Protein AF-A0A950X7N9-F1 (afdb_monomer)

Solvent-accessible surface area (backbone atoms only — not comparable to full-atom values): 6384 Å² total; per-residue (Å²): 107,73,67,61,52,52,51,51,50,48,65,65,46,50,72,73,60,56,83,73,89,76,85,55,73,65,55,55,53,48,51,50,45,46,49,49,62,58,49,42,48,49,48,55,51,50,67,58,46,63,77,77,44,59,71,68,60,52,52,53,54,61,57,45,51,71,58,45,51,63,52,49,47,41,70,72,69,63,53,77,70,49,71,69,55,50,53,52,50,50,50,50,52,52,52,51,50,52,53,53,55,58,69,65,59,76,90,122

Foldseek 3Di:
DVVVVVVVVCVVCVVVCPPDPDDDPVNVVVVCCCVCPVVVVVCVCLVVVVVPDDPVVSVLVVLVVQLVVLVCCCVPVVPPQPPVSVVSNVVSVVVNVVVVVVVPPDPD

Structure (mmCIF, N/CA/C/O backbone):
data_AF-A0A950X7N9-F1
#
_entry.id   AF-A0A950X7N9-F1
#
loop_
_atom_site.group_PDB
_atom_site.id
_atom_site.type_symbol
_atom_site.label_atom_id
_atom_site.label_alt_id
_atom_site.label_comp_id
_atom_site.label_asym_id
_atom_site.label_entity_id
_atom_site.label_seq_id
_atom_site.pdbx_PDB_ins_code
_atom_site.Cartn_x
_atom_site.Cartn_y
_atom_site.Cartn_z
_atom_site.occupancy
_atom_site.B_iso_or_equiv
_atom_site.auth_seq_id
_atom_site.auth_comp_id
_atom_site.auth_asym_id
_atom_site.auth_atom_id
_atom_site.pdbx_PDB_model_num
ATOM 1 N N . ILE A 1 1 ? -12.508 -12.695 -1.201 1.00 75.50 1 ILE A N 1
ATOM 2 C CA . ILE A 1 1 ? -12.333 -11.223 -1.296 1.00 75.50 1 ILE A CA 1
ATOM 3 C C . ILE A 1 1 ? -10.952 -10.871 -1.849 1.00 75.50 1 ILE A C 1
ATOM 5 O O . ILE A 1 1 ? -10.908 -10.289 -2.919 1.00 75.50 1 ILE A O 1
ATOM 9 N N . VAL A 1 2 ? -9.847 -11.297 -1.219 1.00 81.75 2 VAL A N 1
ATOM 10 C CA . VAL A 1 2 ? -8.471 -10.963 -1.666 1.00 81.75 2 VAL A CA 1
ATOM 11 C C . VAL A 1 2 ? -8.177 -11.368 -3.121 1.00 81.75 2 VAL A C 1
ATOM 13 O O . VAL A 1 2 ? -7.692 -10.547 -3.892 1.00 81.75 2 VAL A O 1
ATOM 16 N N . ILE A 1 3 ? -8.524 -12.600 -3.521 1.00 85.88 3 ILE A N 1
ATOM 17 C CA . ILE A 1 3 ? -8.318 -13.086 -4.900 1.00 85.88 3 ILE A CA 1
ATOM 18 C C . ILE A 1 3 ? -9.137 -12.255 -5.896 1.00 85.88 3 ILE A C 1
ATOM 20 O O . ILE A 1 3 ? -8.591 -11.734 -6.858 1.00 85.88 3 ILE A O 1
ATOM 24 N N . ALA A 1 4 ? -10.435 -12.077 -5.630 1.00 88.50 4 ALA A N 1
ATOM 25 C CA . ALA A 1 4 ? -11.324 -11.297 -6.489 1.00 88.50 4 ALA A CA 1
ATOM 26 C C . ALA A 1 4 ? -10.850 -9.840 -6.643 1.00 88.50 4 ALA A C 1
ATOM 28 O O . ALA A 1 4 ? -10.828 -9.328 -7.756 1.00 88.50 4 ALA A O 1
ATOM 29 N N . GLY A 1 5 ? -10.403 -9.201 -5.556 1.00 87.12 5 GLY A N 1
ATOM 30 C CA . GLY A 1 5 ? -9.861 -7.841 -5.595 1.00 87.12 5 GLY A CA 1
ATOM 31 C C . GLY A 1 5 ? -8.615 -7.723 -6.475 1.00 87.12 5 GLY A C 1
ATOM 32 O O . GLY A 1 5 ? -8.537 -6.814 -7.295 1.00 87.12 5 GLY A O 1
ATOM 33 N N . ASN A 1 6 ? -7.679 -8.673 -6.373 1.00 89.19 6 ASN A N 1
ATOM 34 C CA . ASN A 1 6 ? -6.473 -8.675 -7.208 1.00 89.19 6 ASN A CA 1
ATOM 35 C C . ASN A 1 6 ? -6.768 -8.994 -8.681 1.0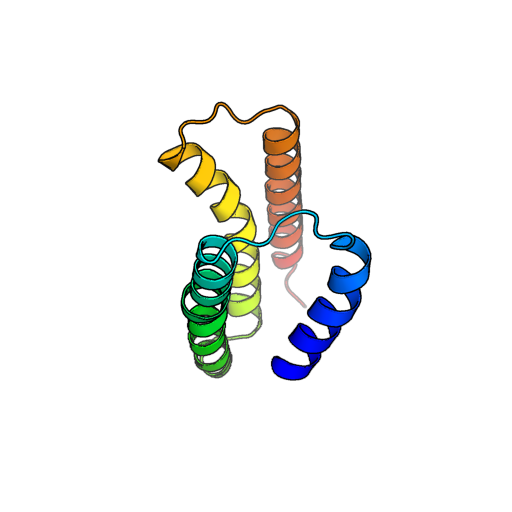0 89.19 6 ASN A C 1
ATOM 37 O O . ASN A 1 6 ? -6.135 -8.422 -9.563 1.00 89.19 6 ASN A O 1
ATOM 41 N N . VAL A 1 7 ? -7.756 -9.849 -8.967 1.00 91.81 7 VAL A N 1
ATOM 42 C CA . VAL A 1 7 ? -8.212 -10.095 -10.346 1.00 91.81 7 VAL A CA 1
ATOM 43 C C . VAL A 1 7 ? -8.797 -8.821 -10.952 1.00 91.81 7 VAL A C 1
ATOM 45 O O . VAL A 1 7 ? -8.434 -8.463 -12.068 1.00 91.81 7 VAL A O 1
ATOM 48 N N . ILE A 1 8 ? -9.645 -8.102 -10.211 1.00 92.00 8 ILE A N 1
ATOM 49 C CA . ILE A 1 8 ? -10.209 -6.824 -10.667 1.00 9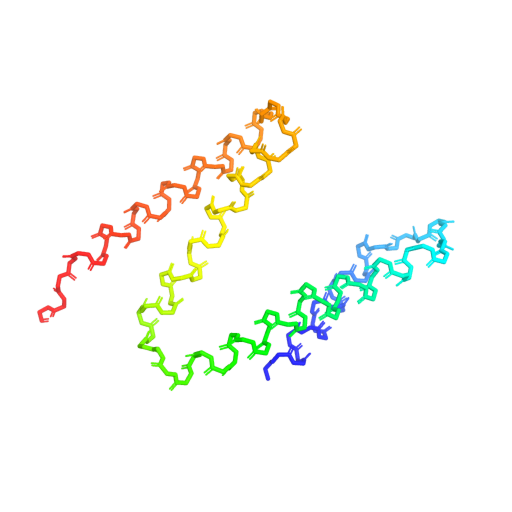2.00 8 ILE A CA 1
ATOM 50 C C . ILE A 1 8 ? -9.091 -5.803 -10.903 1.00 92.00 8 ILE A C 1
ATOM 52 O O . ILE A 1 8 ? -9.055 -5.183 -11.962 1.00 92.00 8 ILE A O 1
ATOM 56 N N . ALA A 1 9 ? -8.152 -5.667 -9.963 1.00 88.75 9 ALA A N 1
ATOM 57 C CA . ALA A 1 9 ? -7.011 -4.766 -10.111 1.00 88.75 9 ALA A CA 1
ATOM 58 C C . ALA A 1 9 ? -6.173 -5.101 -11.356 1.00 88.75 9 ALA A C 1
ATOM 60 O O . ALA A 1 9 ? -5.820 -4.202 -12.114 1.00 88.75 9 ALA A O 1
ATOM 61 N N . CYS A 1 10 ? -5.919 -6.388 -11.615 1.00 89.25 10 CYS A N 1
ATOM 62 C CA . CYS A 1 10 ? -5.223 -6.841 -12.817 1.00 89.25 10 CYS A CA 1
ATOM 63 C C . CYS A 1 10 ? -5.980 -6.432 -14.091 1.00 89.25 10 CYS A C 1
ATOM 65 O O . CYS A 1 10 ? -5.405 -5.784 -14.961 1.00 89.25 10 CYS A O 1
ATOM 67 N N . VAL A 1 11 ? -7.282 -6.725 -14.170 1.00 92.38 11 VAL A N 1
ATOM 68 C CA . VAL A 1 11 ? -8.119 -6.385 -15.336 1.00 92.38 11 VAL A CA 1
ATOM 69 C C . VAL A 1 11 ? -8.160 -4.876 -15.592 1.00 92.38 11 VAL A C 1
ATOM 71 O O . VAL A 1 11 ? -8.123 -4.459 -16.745 1.00 92.38 11 VAL A O 1
ATOM 74 N N . VAL A 1 12 ? -8.204 -4.057 -14.539 1.00 91.69 12 VAL A N 1
ATOM 75 C CA . VAL A 1 12 ? -8.229 -2.590 -14.655 1.00 91.69 12 VAL A CA 1
ATOM 76 C C . VAL A 1 12 ? -6.863 -2.022 -15.054 1.00 91.69 12 VAL A C 1
ATOM 78 O O . VAL A 1 12 ? -6.805 -1.095 -15.860 1.00 91.69 12 VAL A O 1
ATOM 81 N N . CYS A 1 13 ? -5.761 -2.567 -14.533 1.00 87.44 13 CYS A N 1
ATOM 82 C CA . CYS A 1 13 ? -4.414 -2.068 -14.827 1.00 87.44 13 CYS A CA 1
ATOM 83 C C . CYS A 1 13 ? -3.874 -2.524 -16.189 1.00 87.44 13 CYS A C 1
ATOM 85 O O . CYS A 1 13 ? -3.132 -1.772 -16.819 1.00 87.44 13 CYS A O 1
ATOM 87 N N . VAL A 1 14 ? -4.243 -3.721 -16.659 1.00 88.50 14 VAL A N 1
ATOM 88 C CA . VAL A 1 14 ? -3.814 -4.271 -17.958 1.00 88.50 14 VAL A CA 1
ATOM 89 C C . VAL A 1 14 ? -3.960 -3.262 -19.108 1.00 88.50 14 VAL A C 1
ATOM 91 O O . VAL A 1 14 ? -2.945 -2.972 -19.733 1.00 88.50 14 VAL A O 1
ATOM 94 N N . PRO A 1 15 ? -5.131 -2.657 -19.386 1.00 87.00 15 PRO A N 1
ATOM 95 C CA . PRO A 1 15 ? -5.284 -1.740 -20.519 1.00 87.00 15 PRO A CA 1
ATOM 96 C C . PRO A 1 15 ? -4.444 -0.459 -20.402 1.00 87.00 15 PRO A C 1
ATOM 98 O O . PRO A 1 15 ? -4.087 0.114 -21.425 1.00 87.00 15 PRO A O 1
ATOM 101 N N . VAL A 1 16 ? -4.098 -0.025 -19.186 1.00 86.38 16 VAL A N 1
ATOM 102 C CA . VAL A 1 16 ? -3.226 1.143 -18.953 1.00 86.38 16 VAL A CA 1
ATOM 103 C C . VAL A 1 16 ? -1.750 0.794 -19.180 1.00 86.38 16 VAL A C 1
ATOM 105 O O . VAL A 1 16 ? -0.961 1.654 -19.561 1.00 86.38 16 VAL A O 1
ATOM 108 N N . GLY A 1 17 ? -1.371 -0.465 -18.955 1.00 78.94 17 GLY A N 1
ATOM 109 C CA . GLY A 1 17 ? 0.006 -0.943 -19.090 1.00 78.94 17 GLY A CA 1
ATOM 110 C C . GLY A 1 17 ? 0.446 -1.278 -20.519 1.00 78.94 17 GLY A C 1
ATOM 111 O O . GLY A 1 17 ? 1.627 -1.544 -20.727 1.00 78.94 17 GLY A O 1
ATOM 112 N N . PHE A 1 18 ? -0.462 -1.284 -21.500 1.00 80.62 18 PHE A N 1
ATOM 113 C CA . PHE A 1 18 ? -0.135 -1.570 -22.902 1.00 80.62 18 PHE A CA 1
ATOM 114 C C . PHE A 1 18 ? 0.038 -0.283 -23.734 1.00 80.62 18 PHE A C 1
ATOM 116 O O . PHE A 1 18 ? -0.707 0.675 -23.535 1.00 80.62 18 PHE A O 1
ATOM 123 N N . PRO A 1 19 ? 0.952 -0.267 -24.727 1.00 77.75 19 PRO A N 1
ATOM 124 C CA . PRO A 1 19 ? 1.804 -1.372 -25.165 1.00 77.75 19 PRO A CA 1
ATOM 125 C C . PRO A 1 19 ? 3.107 -1.479 -24.359 1.00 77.75 19 PRO A C 1
ATOM 127 O O . PRO A 1 19 ? 3.803 -0.493 -24.132 1.00 77.75 19 PRO A O 1
ATOM 130 N N . VAL A 1 20 ? 3.464 -2.704 -23.971 1.00 77.69 20 VAL A N 1
ATOM 131 C CA . VAL A 1 20 ? 4.727 -2.985 -23.279 1.00 77.69 20 VAL A CA 1
ATOM 132 C C . VAL A 1 20 ? 5.839 -3.087 -24.325 1.00 77.69 20 VAL A C 1
ATOM 134 O O . VAL A 1 20 ? 5.878 -4.038 -25.103 1.00 77.69 20 VAL A O 1
ATOM 137 N N . SER A 1 21 ? 6.718 -2.088 -24.388 1.00 76.94 21 SER A N 1
ATOM 138 C CA . SER A 1 21 ? 7.744 -1.991 -25.440 1.00 76.94 21 SER A CA 1
ATOM 139 C C . SER A 1 21 ? 8.936 -2.931 -25.225 1.00 76.94 21 SER A C 1
ATOM 141 O O . SER A 1 21 ? 9.568 -3.363 -26.187 1.00 76.94 21 SER A O 1
ATOM 143 N N . HIS A 1 22 ? 9.267 -3.240 -23.969 1.00 79.62 22 HIS A N 1
ATOM 144 C CA . HIS A 1 22 ? 10.370 -4.127 -23.613 1.00 79.62 22 HIS A CA 1
ATOM 145 C C . HIS A 1 22 ? 10.064 -4.817 -22.286 1.00 79.62 22 HIS A C 1
ATOM 147 O O . HIS A 1 22 ? 9.609 -4.163 -21.352 1.00 79.62 22 HIS A O 1
ATOM 153 N N . VAL A 1 23 ? 10.296 -6.127 -22.215 1.00 81.56 23 VAL A N 1
ATOM 154 C CA . VAL A 1 23 ? 10.120 -6.915 -20.991 1.00 81.56 23 VAL A CA 1
ATOM 155 C C . VAL A 1 23 ? 11.421 -7.659 -20.741 1.00 81.56 23 VAL A C 1
ATOM 157 O O . VAL A 1 23 ? 11.775 -8.571 -21.491 1.00 81.56 23 VAL A O 1
ATOM 160 N N . ALA A 1 24 ? 12.151 -7.250 -19.710 1.00 89.75 24 ALA A N 1
ATOM 161 C CA . ALA A 1 24 ? 13.357 -7.929 -19.268 1.00 89.75 24 ALA A CA 1
ATOM 162 C C . ALA A 1 24 ? 13.013 -9.031 -18.256 1.00 89.75 24 ALA A C 1
ATOM 164 O O . ALA A 1 24 ? 12.008 -8.977 -17.546 1.00 89.75 24 ALA A O 1
ATOM 165 N N . PHE A 1 25 ? 13.897 -10.023 -18.119 1.00 90.69 25 PHE A N 1
ATOM 166 C CA . PHE A 1 25 ? 13.769 -11.036 -17.063 1.00 90.69 25 PHE A CA 1
ATOM 167 C C . PHE A 1 25 ? 13.747 -10.405 -15.659 1.00 90.69 25 PHE A C 1
ATOM 169 O O . PHE A 1 25 ? 13.038 -10.871 -14.768 1.00 90.69 25 PHE A O 1
ATOM 176 N N . THR A 1 26 ? 14.478 -9.302 -15.482 1.00 91.44 26 THR A N 1
ATOM 177 C CA . THR A 1 26 ? 14.494 -8.516 -14.246 1.00 91.44 26 THR A CA 1
ATOM 178 C C . THR A 1 26 ? 13.110 -7.987 -13.876 1.00 91.44 26 THR A C 1
ATOM 180 O O . THR A 1 26 ? 12.767 -8.001 -12.698 1.00 91.44 26 THR A O 1
ATOM 183 N N . ASP A 1 27 ? 12.286 -7.592 -14.851 1.00 89.44 27 ASP A N 1
ATOM 184 C CA . ASP A 1 27 ? 10.937 -7.076 -14.590 1.00 89.44 27 ASP A CA 1
ATOM 185 C C . ASP A 1 27 ? 10.041 -8.176 -14.017 1.00 89.44 27 ASP A C 1
ATOM 187 O O . ASP A 1 27 ? 9.331 -7.964 -13.036 1.00 89.44 27 ASP A O 1
ATOM 191 N N . PHE A 1 28 ? 10.141 -9.392 -14.561 1.00 89.38 28 PHE A N 1
ATOM 192 C CA . PHE A 1 28 ? 9.450 -10.564 -14.019 1.00 89.38 28 PHE A CA 1
ATOM 193 C C . PHE A 1 28 ? 9.917 -10.912 -12.604 1.00 89.38 28 PHE A C 1
ATOM 195 O O . PHE A 1 28 ? 9.091 -11.203 -11.736 1.00 89.38 28 PHE A O 1
ATOM 202 N N . ALA A 1 29 ? 11.228 -10.869 -12.355 1.00 92.56 29 ALA A N 1
ATOM 203 C CA . ALA A 1 29 ? 11.784 -11.127 -11.031 1.00 92.56 29 ALA A CA 1
ATOM 204 C C . ALA A 1 29 ? 11.311 -10.083 -10.004 1.00 92.56 29 ALA A C 1
ATOM 206 O O . ALA A 1 29 ? 10.918 -10.450 -8.896 1.00 92.56 29 ALA A O 1
ATOM 207 N N . LEU A 1 30 ? 11.280 -8.801 -10.383 1.00 91.62 30 LEU A N 1
ATOM 208 C CA . LEU A 1 30 ? 10.757 -7.718 -9.550 1.00 91.62 30 LEU A CA 1
ATOM 209 C C . LEU A 1 30 ? 9.256 -7.873 -9.295 1.00 91.62 30 LEU A C 1
ATOM 211 O O . LEU A 1 30 ? 8.828 -7.761 -8.149 1.00 91.62 30 LEU A O 1
ATOM 215 N N . LEU A 1 31 ? 8.460 -8.194 -10.318 1.00 90.19 31 LEU A N 1
ATOM 216 C CA . LEU A 1 31 ? 7.022 -8.438 -10.163 1.00 90.19 31 LEU A CA 1
ATOM 217 C C . LEU A 1 31 ? 6.741 -9.589 -9.194 1.00 90.19 31 LEU A C 1
ATOM 219 O O . LEU A 1 31 ? 5.886 -9.458 -8.318 1.00 90.19 31 LEU A O 1
ATOM 223 N N . LEU A 1 32 ? 7.479 -10.697 -9.307 1.00 92.12 32 LEU A N 1
ATOM 224 C CA . LEU A 1 32 ? 7.371 -11.815 -8.368 1.00 92.12 32 LEU A CA 1
ATOM 225 C C . LEU A 1 32 ? 7.801 -11.414 -6.957 1.00 92.12 32 LEU A C 1
ATOM 227 O O . LEU A 1 32 ? 7.130 -11.774 -5.989 1.00 92.12 32 LEU A O 1
ATOM 231 N N . TYR A 1 33 ? 8.886 -10.652 -6.833 1.00 93.75 33 TYR A N 1
ATOM 232 C CA . TYR A 1 33 ? 9.368 -10.172 -5.544 1.00 93.75 33 TYR A CA 1
ATOM 233 C C . TYR A 1 33 ? 8.336 -9.274 -4.848 1.00 93.75 33 TYR A C 1
ATOM 235 O O . TYR A 1 33 ? 7.942 -9.567 -3.717 1.00 93.75 33 TYR A O 1
ATOM 243 N N . LEU A 1 34 ? 7.833 -8.238 -5.529 1.00 92.25 34 LEU A N 1
ATOM 244 C CA . LEU A 1 34 ? 6.787 -7.362 -4.994 1.00 92.25 34 LEU A CA 1
ATOM 245 C C . LEU A 1 34 ? 5.493 -8.146 -4.706 1.00 92.25 34 LEU A C 1
ATOM 247 O O . LEU A 1 34 ? 4.888 -7.989 -3.647 1.00 92.25 34 LEU A O 1
ATOM 251 N N . GLY A 1 35 ? 5.072 -9.038 -5.602 1.00 91.12 35 GLY A N 1
ATOM 252 C CA . GLY A 1 35 ? 3.845 -9.814 -5.4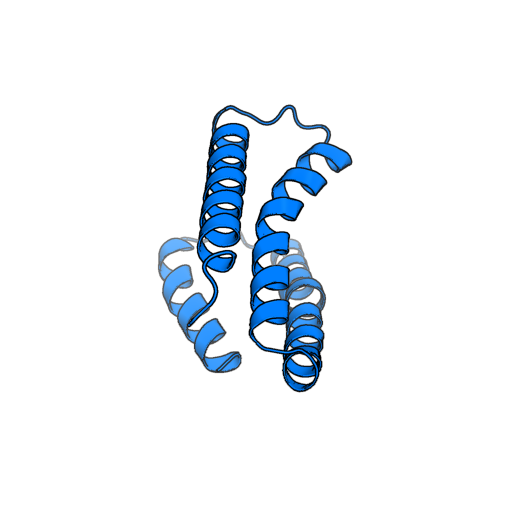16 1.00 91.12 35 GLY A CA 1
ATOM 253 C C . GLY A 1 35 ? 3.900 -10.751 -4.206 1.00 91.12 35 GLY A C 1
ATOM 254 O O . GLY A 1 35 ? 2.972 -10.782 -3.397 1.00 91.12 35 GLY A O 1
ATOM 255 N N . ILE A 1 36 ? 4.989 -11.504 -4.051 1.00 91.50 36 ILE A N 1
ATOM 256 C CA . ILE A 1 36 ? 5.109 -12.531 -3.008 1.00 91.50 36 ILE A CA 1
ATOM 257 C C . ILE A 1 36 ? 5.529 -11.910 -1.677 1.00 91.50 36 ILE A C 1
ATOM 259 O O . ILE A 1 36 ? 4.851 -12.102 -0.666 1.00 91.50 36 ILE A O 1
ATOM 263 N N . PHE A 1 37 ? 6.644 -11.177 -1.664 1.00 91.44 37 PHE A N 1
ATOM 264 C CA . PHE A 1 37 ? 7.245 -10.706 -0.419 1.00 91.44 37 PHE A CA 1
ATOM 265 C C . PHE A 1 37 ? 6.575 -9.442 0.102 1.00 91.44 37 PHE A C 1
ATOM 267 O O . PHE A 1 37 ? 6.285 -9.368 1.292 1.00 91.44 37 PHE A O 1
ATOM 274 N N . GLN A 1 38 ? 6.298 -8.462 -0.759 1.00 89.19 38 GLN A N 1
ATOM 275 C CA . GLN A 1 38 ? 5.690 -7.210 -0.307 1.00 89.19 38 GLN A CA 1
ATOM 276 C C . GLN A 1 38 ? 4.183 -7.382 -0.074 1.00 89.19 38 GLN A C 1
ATOM 278 O O . GLN A 1 38 ? 3.699 -7.126 1.026 1.00 89.19 38 GLN A O 1
ATOM 283 N N . ILE A 1 39 ? 3.437 -7.855 -1.078 1.00 89.19 39 ILE A N 1
ATOM 284 C CA . ILE A 1 39 ? 1.968 -7.938 -1.008 1.00 89.19 39 ILE A CA 1
ATOM 285 C C . ILE A 1 39 ? 1.506 -9.225 -0.307 1.00 89.19 39 ILE A C 1
ATOM 287 O O . ILE A 1 39 ? 0.649 -9.183 0.579 1.00 89.19 39 ILE A O 1
ATOM 291 N N . GLY A 1 40 ? 2.072 -10.378 -0.674 1.00 89.75 40 GLY A N 1
ATOM 292 C CA . GLY A 1 40 ? 1.665 -11.680 -0.139 1.00 89.75 40 GLY A CA 1
ATOM 293 C C . GLY A 1 40 ? 1.838 -11.787 1.377 1.00 89.75 40 GLY A C 1
ATOM 294 O O . GLY A 1 40 ? 0.891 -12.145 2.082 1.00 89.75 40 GLY A O 1
ATOM 295 N N . ILE A 1 41 ? 3.013 -11.417 1.896 1.00 90.44 41 ILE A N 1
ATOM 296 C CA . ILE A 1 41 ? 3.273 -11.420 3.346 1.00 90.44 41 ILE A CA 1
ATOM 297 C C . ILE A 1 41 ? 2.349 -10.430 4.067 1.00 90.44 41 ILE A C 1
ATOM 299 O O . ILE A 1 41 ? 1.752 -10.795 5.084 1.00 90.44 41 ILE A O 1
ATOM 303 N N . ALA A 1 42 ? 2.164 -9.219 3.528 1.00 87.25 42 ALA A N 1
ATOM 304 C CA . ALA A 1 42 ? 1.266 -8.224 4.112 1.00 87.25 42 ALA A CA 1
ATOM 305 C C . ALA A 1 42 ? -0.172 -8.755 4.240 1.00 87.25 42 ALA A C 1
ATOM 307 O O . ALA A 1 42 ? -0.777 -8.641 5.308 1.00 87.25 42 ALA A O 1
ATOM 308 N N . TYR A 1 43 ? -0.704 -9.422 3.209 1.00 87.31 43 TYR A N 1
ATOM 309 C CA . TYR A 1 43 ? -2.042 -10.014 3.280 1.00 87.31 43 TYR A CA 1
ATOM 310 C C . TYR A 1 43 ? -2.154 -11.170 4.270 1.00 87.31 43 TYR A C 1
ATOM 312 O O . TYR A 1 43 ? -3.196 -11.296 4.922 1.00 87.31 43 TYR A O 1
ATOM 320 N N . LEU A 1 44 ? -1.122 -12.007 4.409 1.00 88.94 44 LEU A N 1
ATOM 321 C CA . LEU A 1 44 ? -1.117 -13.083 5.405 1.00 88.94 44 LEU A CA 1
ATOM 322 C C . LEU A 1 44 ? -1.206 -12.515 6.823 1.00 88.94 44 LEU A C 1
ATOM 324 O O . LEU A 1 44 ? -2.043 -12.963 7.614 1.00 88.94 44 LEU A O 1
ATOM 328 N N . VAL A 1 45 ? -0.390 -11.501 7.120 1.00 87.25 45 VAL A N 1
ATOM 329 C CA . VAL A 1 45 ? -0.404 -10.817 8.417 1.00 87.25 45 VAL A CA 1
ATOM 330 C C . VAL A 1 45 ? -1.748 -10.129 8.633 1.00 87.25 45 VAL A C 1
ATOM 332 O O . VAL A 1 45 ? -2.390 -10.379 9.649 1.00 87.25 45 VAL A O 1
ATOM 335 N N . LEU A 1 46 ? -2.238 -9.353 7.663 1.00 84.38 46 LEU A N 1
ATOM 336 C CA . LEU A 1 46 ? -3.511 -8.635 7.765 1.00 84.38 46 LEU A CA 1
ATOM 337 C C . LEU A 1 46 ? -4.689 -9.585 8.020 1.00 84.38 46 LEU A C 1
ATOM 339 O O . LEU A 1 46 ? -5.472 -9.380 8.947 1.00 84.38 46 LEU A O 1
ATOM 343 N N . THR A 1 47 ? -4.793 -10.657 7.233 1.00 85.44 47 THR A N 1
ATOM 344 C CA . THR A 1 47 ? -5.885 -11.638 7.346 1.00 85.44 47 THR A CA 1
ATOM 345 C C . THR A 1 47 ? -5.861 -12.352 8.698 1.00 85.44 47 THR A C 1
ATOM 347 O O . THR A 1 47 ? -6.913 -12.715 9.231 1.00 85.44 47 THR A O 1
ATOM 350 N N . ARG A 1 48 ? -4.672 -12.554 9.279 1.00 86.81 48 ARG A N 1
ATOM 351 C CA . ARG A 1 48 ? -4.533 -13.158 10.607 1.00 86.81 48 ARG A CA 1
ATOM 352 C C . ARG A 1 48 ? -4.820 -12.159 11.729 1.00 86.81 48 ARG A C 1
ATOM 354 O O . ARG A 1 48 ? -5.524 -12.515 12.675 1.00 86.81 48 ARG A O 1
ATOM 361 N N . SER A 1 49 ? -4.339 -10.925 11.613 1.00 81.38 49 SER A N 1
ATOM 362 C CA . SER A 1 49 ? -4.505 -9.866 12.615 1.00 81.38 49 SER A CA 1
ATOM 363 C C . SER A 1 49 ? -5.947 -9.378 12.724 1.00 81.38 49 SER A C 1
ATOM 365 O O . SER A 1 49 ? -6.429 -9.167 13.833 1.00 81.38 49 SER A O 1
ATOM 367 N N . ILE A 1 50 ? -6.688 -9.290 11.615 1.00 81.62 50 ILE A N 1
ATOM 368 C CA . ILE A 1 50 ? -8.074 -8.788 11.627 1.00 81.62 50 ILE A CA 1
ATOM 369 C C . ILE A 1 50 ? -9.040 -9.674 12.434 1.00 81.62 50 ILE A C 1
ATOM 371 O O . ILE A 1 50 ? -10.118 -9.233 12.810 1.00 81.62 50 ILE A O 1
ATOM 375 N N . ARG A 1 51 ? -8.657 -10.927 12.724 1.00 80.31 51 ARG A N 1
ATOM 376 C CA . ARG A 1 51 ? -9.417 -11.830 13.605 1.00 80.31 51 ARG A CA 1
ATOM 377 C C . ARG A 1 51 ? -9.205 -11.558 15.097 1.00 80.31 51 ARG A C 1
ATOM 379 O O . ARG A 1 51 ? -9.967 -12.076 15.902 1.00 80.31 51 ARG A O 1
ATOM 386 N N . HIS A 1 52 ? -8.167 -10.804 15.455 1.00 79.12 52 HIS A N 1
ATOM 387 C CA . HIS A 1 52 ? -7.732 -10.593 16.840 1.00 79.12 52 HIS A CA 1
ATOM 388 C C . HIS A 1 52 ? -7.829 -9.126 17.283 1.00 79.12 52 HIS A C 1
ATOM 390 O O . HIS A 1 52 ? -7.733 -8.856 18.475 1.00 79.12 52 HIS A O 1
ATOM 396 N N . VAL A 1 53 ? -8.006 -8.189 16.346 1.00 79.69 53 VAL A N 1
ATOM 397 C CA . VAL A 1 53 ? -7.984 -6.744 16.605 1.00 79.69 53 VAL A CA 1
ATOM 398 C C . VAL A 1 53 ? -9.391 -6.155 16.419 1.00 79.69 53 VAL A C 1
ATOM 400 O O . VAL A 1 53 ? -10.025 -6.438 15.398 1.00 79.69 53 VAL A O 1
ATOM 403 N N . PRO A 1 54 ? -9.894 -5.325 17.355 1.00 76.75 54 PRO A N 1
ATOM 404 C CA . PRO A 1 54 ? -11.148 -4.595 17.186 1.00 76.75 54 PRO A CA 1
ATOM 405 C C . PRO A 1 54 ? -11.154 -3.769 15.891 1.00 76.75 54 PRO A C 1
ATOM 407 O O . PRO A 1 54 ? -10.158 -3.139 15.537 1.00 76.75 54 PRO A O 1
ATOM 410 N N . GLY A 1 55 ? -12.292 -3.716 15.190 1.00 74.88 55 GLY A N 1
ATOM 411 C CA . GLY A 1 55 ? -12.383 -3.071 13.869 1.00 74.88 55 GLY A CA 1
ATOM 412 C C . GLY A 1 55 ? -11.928 -1.604 13.840 1.00 74.88 55 GLY A C 1
ATOM 413 O O . GLY A 1 55 ? -11.369 -1.153 12.840 1.00 74.88 55 GLY A O 1
ATOM 414 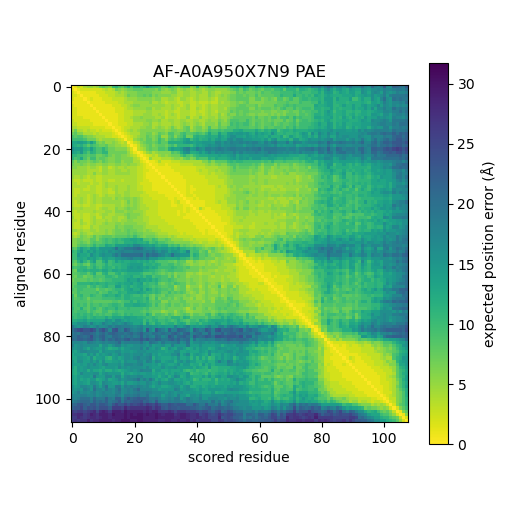N N . LEU A 1 56 ? -12.101 -0.872 14.948 1.00 74.12 56 LEU A N 1
ATOM 415 C CA . LEU A 1 56 ? -11.637 0.510 15.079 1.00 74.12 56 LEU A CA 1
ATOM 416 C C . LEU A 1 56 ? -10.104 0.613 15.051 1.00 74.12 56 LEU A C 1
ATOM 418 O O . LEU A 1 56 ? -9.572 1.442 14.311 1.00 74.12 56 LEU A O 1
ATOM 422 N N . GLU A 1 57 ? -9.412 -0.250 15.800 1.00 73.69 57 GLU A N 1
ATOM 423 C CA . GLU A 1 57 ? -7.947 -0.284 15.879 1.00 73.69 57 GLU A CA 1
ATOM 424 C C . GLU A 1 57 ? -7.320 -0.700 14.543 1.00 73.69 57 GLU A C 1
ATOM 426 O O . GLU A 1 57 ? -6.365 -0.075 14.071 1.00 73.69 57 GLU A O 1
ATOM 431 N N . ALA A 1 58 ? -7.908 -1.702 13.881 1.00 77.88 58 ALA A N 1
ATOM 432 C CA . ALA A 1 58 ? -7.486 -2.133 12.551 1.00 77.88 58 ALA A CA 1
ATOM 433 C C . ALA A 1 58 ? -7.599 -0.995 11.524 1.00 77.88 58 ALA A C 1
ATOM 435 O O . ALA A 1 58 ? -6.699 -0.794 10.709 1.00 77.88 58 ALA A O 1
ATOM 436 N N . ALA A 1 59 ? -8.674 -0.205 11.589 1.00 78.50 59 ALA A N 1
ATOM 437 C CA . ALA A 1 59 ? -8.860 0.929 10.694 1.00 78.50 59 ALA A CA 1
ATOM 438 C C . ALA A 1 59 ? -7.865 2.069 10.971 1.00 78.50 59 ALA A C 1
ATOM 440 O O . ALA A 1 59 ? -7.392 2.702 10.030 1.00 78.50 59 ALA A O 1
ATOM 441 N N . THR A 1 60 ? -7.509 2.329 12.233 1.00 76.19 60 THR A N 1
ATOM 442 C CA . THR A 1 60 ? -6.439 3.290 12.561 1.00 76.19 60 THR A CA 1
ATOM 443 C C . THR A 1 60 ? -5.062 2.819 12.101 1.00 76.19 60 THR A C 1
ATOM 445 O O . THR A 1 60 ? -4.296 3.634 11.593 1.00 76.19 60 THR A O 1
ATOM 448 N N . LEU A 1 61 ? -4.759 1.520 12.201 1.00 79.06 61 LEU A N 1
ATOM 449 C CA . LEU A 1 61 ? -3.527 0.950 11.647 1.00 79.06 61 LEU A CA 1
ATOM 4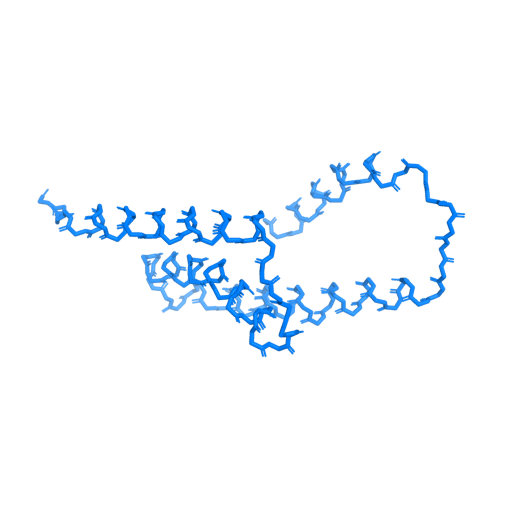50 C C . LEU A 1 61 ? -3.485 1.086 10.120 1.00 79.06 61 LEU A C 1
ATOM 452 O O . LEU A 1 61 ? -2.457 1.465 9.576 1.00 79.06 61 LEU A O 1
ATOM 456 N N . LEU A 1 62 ? -4.604 0.874 9.423 1.00 79.31 62 LEU A N 1
ATOM 457 C CA . LEU A 1 62 ? -4.662 1.101 7.974 1.00 79.31 62 LEU A CA 1
ATOM 458 C C . LEU A 1 62 ? -4.430 2.571 7.586 1.00 79.31 62 LEU A C 1
ATOM 460 O O . LEU A 1 62 ? -3.909 2.847 6.513 1.00 79.31 62 LEU A O 1
ATOM 464 N N . LEU A 1 63 ? -4.813 3.522 8.443 1.00 76.88 63 LEU A N 1
ATOM 465 C CA . LEU A 1 63 ? -4.577 4.951 8.207 1.00 76.88 63 LEU A CA 1
ATOM 466 C C . LEU A 1 63 ? -3.132 5.372 8.488 1.00 76.88 63 LEU A C 1
ATOM 468 O O . LEU A 1 63 ? -2.672 6.360 7.918 1.00 76.88 63 LEU A O 1
ATOM 472 N N . ILE A 1 64 ? -2.401 4.636 9.330 1.00 78.69 64 ILE A N 1
ATOM 473 C CA . ILE A 1 64 ? -0.997 4.950 9.616 1.00 78.69 64 ILE A CA 1
ATOM 474 C C . ILE A 1 64 ? -0.085 4.600 8.438 1.00 78.69 64 ILE A C 1
ATOM 476 O O . ILE A 1 64 ? 0.900 5.291 8.200 1.00 78.69 64 ILE A O 1
ATOM 480 N N . GLU A 1 65 ? -0.435 3.567 7.671 1.00 77.38 65 GLU A N 1
ATOM 481 C CA . GLU A 1 65 ? 0.323 3.092 6.511 1.00 77.38 65 GLU A CA 1
ATOM 482 C C . GLU A 1 65 ? 0.582 4.194 5.456 1.00 77.38 65 GLU A C 1
ATOM 484 O O . GLU A 1 65 ? 1.749 4.444 5.133 1.00 77.38 65 GLU A O 1
ATOM 489 N N . PRO A 1 66 ? -0.430 4.929 4.947 1.00 74.12 66 PRO A N 1
ATOM 490 C CA . PRO A 1 66 ? -0.203 6.015 3.997 1.00 74.12 66 PRO A CA 1
ATOM 491 C C . PRO A 1 66 ? 0.538 7.210 4.606 1.00 74.12 66 PRO A C 1
ATOM 493 O O . PRO A 1 66 ? 1.236 7.898 3.872 1.00 74.12 66 PRO A O 1
ATOM 496 N N . VAL A 1 67 ? 0.445 7.456 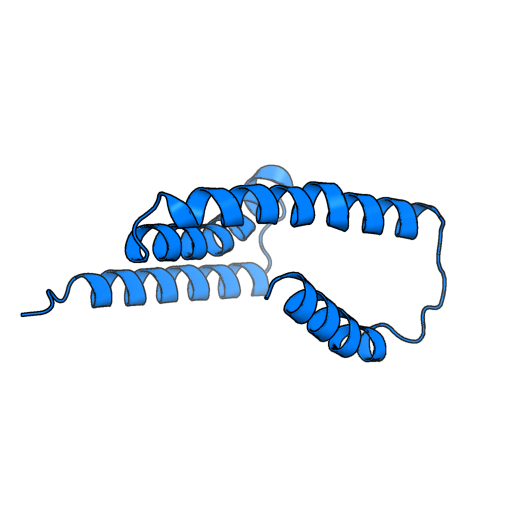5.919 1.00 75.69 67 VAL A N 1
ATOM 497 C CA . VAL A 1 67 ? 1.254 8.493 6.598 1.00 75.69 67 VAL A CA 1
ATOM 498 C C . VAL A 1 67 ? 2.730 8.090 6.625 1.00 75.69 67 VAL A C 1
ATOM 500 O O . VAL A 1 67 ? 3.615 8.926 6.438 1.00 75.69 67 VAL A O 1
ATOM 503 N N . PHE A 1 68 ? 3.002 6.803 6.842 1.00 78.31 68 PHE A N 1
ATOM 504 C CA . PHE A 1 68 ? 4.360 6.289 6.976 1.00 78.31 68 PHE A CA 1
ATOM 505 C C . PHE A 1 68 ? 5.092 6.136 5.638 1.00 78.31 68 PHE A C 1
ATOM 507 O O . PHE A 1 68 ? 6.317 6.241 5.608 1.00 78.31 68 PHE A O 1
ATOM 514 N N . ASN A 1 69 ? 4.377 5.929 4.528 1.00 78.44 69 ASN A N 1
ATOM 515 C CA . ASN A 1 69 ? 4.987 5.814 3.196 1.00 78.44 69 ASN A CA 1
ATOM 516 C C . ASN A 1 69 ? 5.855 7.045 2.823 1.00 78.44 69 ASN A C 1
ATOM 518 O O . ASN A 1 69 ? 7.044 6.863 2.554 1.00 78.44 69 ASN A O 1
ATOM 522 N N . PRO A 1 70 ? 5.342 8.295 2.875 1.00 72.81 70 PRO A N 1
ATOM 523 C CA . PRO A 1 70 ? 6.141 9.506 2.655 1.00 72.81 70 PRO A CA 1
ATOM 524 C C . PRO A 1 70 ? 7.266 9.709 3.677 1.00 72.81 70 PRO A C 1
ATOM 526 O O . PRO A 1 70 ? 8.308 10.280 3.358 1.00 72.81 70 PRO A O 1
ATOM 529 N N . PHE A 1 71 ? 7.062 9.258 4.918 1.00 76.75 71 PHE A N 1
ATOM 530 C CA . PHE A 1 71 ? 8.076 9.359 5.965 1.00 76.75 71 PHE A CA 1
ATOM 531 C C . PHE A 1 71 ? 9.298 8.484 5.647 1.00 76.75 71 PHE A C 1
ATOM 533 O O . PHE A 1 71 ? 10.436 8.951 5.738 1.00 76.75 71 PHE A O 1
ATOM 540 N N . TRP A 1 72 ? 9.076 7.237 5.219 1.00 73.44 72 TRP A N 1
ATOM 541 C CA . TRP A 1 72 ? 10.158 6.320 4.854 1.00 73.44 72 TRP A CA 1
ATOM 542 C C . TRP A 1 72 ? 10.909 6.759 3.600 1.00 73.44 72 TRP A C 1
ATOM 544 O O . TRP A 1 72 ? 12.137 6.674 3.575 1.00 73.44 72 TRP A O 1
ATOM 554 N N . THR A 1 73 ? 10.211 7.253 2.574 1.00 75.50 73 THR A N 1
ATOM 555 C CA . THR A 1 73 ? 10.872 7.745 1.355 1.00 75.50 73 THR A CA 1
ATOM 556 C C . THR A 1 73 ? 11.751 8.956 1.650 1.00 75.50 73 THR A C 1
ATOM 558 O O . THR A 1 73 ? 12.910 8.977 1.232 1.00 75.50 73 THR A O 1
ATOM 561 N N . TRP A 1 74 ? 11.269 9.908 2.456 1.00 72.81 74 TRP A N 1
ATOM 562 C CA . TRP A 1 74 ? 12.081 11.038 2.915 1.00 72.81 74 TRP A CA 1
ATOM 563 C C . TRP A 1 74 ? 13.327 10.588 3.693 1.00 72.81 74 TRP A C 1
ATOM 565 O O . TRP A 1 74 ? 14.432 11.063 3.422 1.00 72.81 74 TRP A O 1
ATOM 575 N N . LEU A 1 75 ? 13.171 9.647 4.630 1.00 75.44 75 LEU A N 1
ATOM 576 C CA . LEU A 1 75 ? 14.263 9.193 5.494 1.00 75.44 75 LEU A CA 1
ATOM 577 C C . LEU A 1 75 ? 15.331 8.386 4.735 1.00 75.44 75 LEU A C 1
ATOM 579 O O . LEU A 1 75 ? 16.527 8.586 4.959 1.00 75.44 75 LEU A O 1
ATOM 583 N N . ILE A 1 76 ? 14.912 7.471 3.855 1.00 74.88 76 ILE A N 1
ATOM 584 C CA . ILE A 1 76 ? 15.803 6.500 3.199 1.00 74.88 76 ILE A CA 1
ATOM 585 C C . ILE A 1 76 ? 16.395 7.066 1.909 1.00 74.88 76 ILE A C 1
ATOM 587 O O . ILE A 1 76 ? 17.602 6.964 1.701 1.00 74.88 76 ILE A O 1
ATOM 591 N N . HIS A 1 77 ? 15.574 7.654 1.037 1.00 68.19 77 HIS A N 1
ATOM 592 C CA . HIS A 1 77 ? 16.057 8.163 -0.251 1.00 68.19 77 HIS A CA 1
ATOM 593 C C . HIS A 1 77 ? 16.676 9.561 -0.141 1.00 68.19 77 HIS A C 1
ATOM 595 O O . HIS A 1 77 ? 17.338 10.001 -1.077 1.00 68.19 77 HIS A O 1
ATOM 601 N N . ARG A 1 78 ? 16.496 10.266 0.993 1.00 65.69 78 ARG A N 1
ATOM 602 C CA . ARG A 1 78 ? 16.923 11.668 1.199 1.00 65.69 78 ARG A CA 1
ATOM 603 C C . ARG A 1 78 ? 16.519 12.607 0.057 1.00 65.69 78 ARG A C 1
ATOM 605 O O . ARG A 1 78 ? 17.097 13.685 -0.103 1.00 65.69 78 ARG A O 1
ATOM 612 N N . GLU A 1 79 ? 15.528 12.214 -0.736 1.00 58.62 79 GLU A N 1
ATOM 613 C CA . GLU A 1 79 ? 14.986 13.046 -1.790 1.00 58.62 79 GLU A CA 1
ATOM 614 C C . GLU A 1 79 ? 14.311 14.235 -1.122 1.00 58.62 79 GLU A C 1
ATOM 616 O O . GLU A 1 79 ? 13.481 14.083 -0.222 1.00 58.62 79 GLU A O 1
ATOM 621 N N . ARG A 1 80 ? 14.704 15.446 -1.530 1.00 62.69 80 ARG A N 1
ATOM 622 C CA . ARG A 1 80 ? 13.975 16.651 -1.139 1.00 62.69 80 ARG A CA 1
ATOM 623 C C . ARG A 1 80 ? 12.570 16.486 -1.709 1.00 62.69 80 ARG A C 1
ATOM 625 O O . ARG A 1 80 ? 12.450 16.460 -2.934 1.00 62.69 80 ARG A O 1
ATOM 632 N N . PRO A 1 81 ? 11.535 16.330 -0.867 1.00 62.41 81 PRO A N 1
ATOM 633 C CA . PRO A 1 81 ? 10.210 16.010 -1.354 1.00 62.41 81 PRO A CA 1
ATOM 634 C C . PRO A 1 81 ? 9.776 17.152 -2.266 1.00 62.41 81 PRO A C 1
ATOM 636 O O . PRO A 1 81 ? 9.705 18.308 -1.846 1.00 62.41 81 PRO A O 1
ATOM 639 N N . GLY A 1 82 ? 9.563 16.836 -3.543 1.00 69.25 82 GLY A N 1
ATOM 640 C CA . GLY A 1 82 ? 9.061 17.809 -4.502 1.00 69.25 82 GLY A CA 1
ATOM 641 C C . GLY A 1 82 ? 7.701 18.345 -4.052 1.00 69.25 82 GLY A C 1
ATOM 642 O O . GLY A 1 82 ? 7.001 17.712 -3.257 1.00 69.25 82 GLY A O 1
ATOM 643 N N . ALA A 1 83 ? 7.289 19.486 -4.608 1.00 72.75 83 ALA A N 1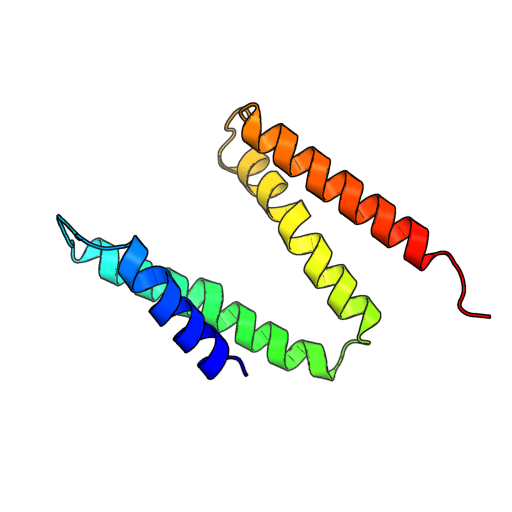
ATOM 644 C CA . ALA A 1 83 ? 5.974 20.080 -4.357 1.00 72.75 83 ALA A CA 1
ATOM 645 C C . ALA A 1 83 ? 4.799 19.067 -4.334 1.00 72.75 83 ALA A C 1
ATOM 647 O O . ALA A 1 83 ? 4.001 19.146 -3.399 1.00 72.75 83 ALA A O 1
ATOM 648 N N . PRO A 1 84 ? 4.689 18.076 -5.252 1.00 70.69 84 PRO A N 1
ATOM 649 C CA . PRO A 1 84 ? 3.594 17.101 -5.197 1.00 70.69 84 PRO A CA 1
ATOM 650 C C . PRO A 1 84 ? 3.661 16.144 -3.994 1.00 70.69 84 PRO A C 1
ATOM 652 O O . PRO A 1 84 ? 2.619 15.793 -3.446 1.00 70.69 84 PRO A O 1
ATOM 655 N N . ALA A 1 85 ? 4.857 15.751 -3.540 1.00 71.81 85 ALA A N 1
ATOM 656 C CA . ALA A 1 85 ? 5.017 14.872 -2.378 1.00 71.81 85 ALA A CA 1
ATOM 657 C C . ALA A 1 85 ? 4.624 15.584 -1.073 1.00 71.81 85 ALA A C 1
ATOM 659 O O . ALA A 1 85 ? 3.948 15.002 -0.226 1.00 71.81 85 ALA A O 1
ATOM 660 N N . LEU A 1 86 ? 4.983 16.867 -0.942 1.00 74.19 86 LEU A N 1
ATOM 661 C CA . LEU A 1 86 ? 4.562 17.709 0.183 1.00 74.19 86 LEU A CA 1
ATOM 662 C C . LEU A 1 86 ? 3.044 17.906 0.208 1.00 74.19 86 LEU A C 1
ATOM 664 O O . LEU A 1 86 ? 2.427 17.802 1.266 1.00 74.19 86 LEU A O 1
ATOM 668 N N . LEU A 1 87 ? 2.435 18.150 -0.954 1.00 78.06 87 LEU A N 1
ATOM 669 C CA . LEU A 1 87 ? 0.994 18.366 -1.072 1.00 78.06 87 LEU A CA 1
ATOM 670 C C . LEU A 1 87 ? 0.213 17.090 -0.720 1.00 78.06 87 LEU A C 1
ATOM 672 O O . LEU A 1 87 ? -0.735 17.149 0.062 1.00 78.06 87 LEU A O 1
ATOM 676 N N . GLY A 1 88 ? 0.675 15.931 -1.201 1.00 73.81 88 GLY A N 1
ATOM 677 C CA . GLY A 1 88 ? 0.150 14.627 -0.792 1.00 73.81 88 GLY A CA 1
ATOM 678 C C . GLY A 1 88 ? 0.294 14.379 0.714 1.00 73.81 88 GLY A C 1
ATOM 679 O O . GLY A 1 88 ? -0.678 14.004 1.367 1.00 73.81 88 GLY A O 1
ATOM 680 N N . GLY A 1 89 ? 1.466 14.668 1.289 1.00 73.31 89 GLY A N 1
ATOM 681 C CA . GLY A 1 89 ? 1.703 14.558 2.733 1.00 73.31 89 GLY A CA 1
ATOM 682 C C . GLY A 1 89 ? 0.759 15.434 3.564 1.00 73.31 89 GLY A C 1
ATOM 683 O O . GLY A 1 89 ? 0.143 14.947 4.513 1.00 73.31 89 GLY A O 1
ATOM 684 N N . CYS A 1 90 ? 0.570 16.697 3.172 1.00 80.25 90 CYS A N 1
ATOM 685 C CA . CYS A 1 90 ? -0.376 17.607 3.823 1.00 80.25 90 CYS A CA 1
ATOM 686 C C . CYS A 1 90 ? -1.817 17.084 3.776 1.00 80.25 90 CYS A C 1
ATOM 688 O O . CYS A 1 90 ? -2.510 17.144 4.791 1.00 80.25 90 CYS A O 1
ATOM 690 N N . ILE A 1 91 ? -2.263 16.541 2.637 1.00 80.19 91 ILE A N 1
ATOM 691 C CA . ILE A 1 91 ? -3.609 15.959 2.505 1.00 80.19 91 ILE A CA 1
ATOM 692 C C . ILE A 1 91 ? -3.782 14.774 3.458 1.00 80.19 91 ILE A C 1
ATOM 694 O O . ILE A 1 91 ? -4.790 14.705 4.160 1.00 80.19 91 ILE A O 1
ATOM 698 N N . ILE A 1 92 ? -2.807 13.863 3.521 1.00 76.12 92 ILE A N 1
ATOM 699 C CA . ILE A 1 92 ? -2.889 12.677 4.385 1.00 76.12 92 ILE A CA 1
ATOM 700 C C . ILE A 1 92 ? -2.930 13.091 5.862 1.00 76.12 92 ILE A C 1
ATOM 702 O O . ILE A 1 92 ? -3.762 12.580 6.615 1.00 76.12 92 ILE A O 1
ATOM 706 N N . ILE A 1 93 ? -2.081 14.036 6.282 1.00 77.69 93 ILE A N 1
ATOM 707 C CA . ILE A 1 93 ? -2.083 14.547 7.660 1.00 77.69 93 ILE A CA 1
ATOM 708 C C . ILE A 1 93 ? -3.426 15.214 7.978 1.00 77.69 93 ILE A C 1
ATOM 710 O O . ILE A 1 93 ? -4.028 14.894 9.001 1.00 77.69 93 ILE A O 1
ATOM 714 N N . ALA A 1 94 ? -3.933 16.080 7.095 1.00 82.69 94 ALA A N 1
ATOM 715 C CA . ALA A 1 94 ? -5.215 16.759 7.285 1.00 82.69 94 ALA A CA 1
ATOM 716 C C . ALA A 1 94 ? -6.387 15.768 7.374 1.00 82.69 94 ALA A C 1
ATOM 718 O O . ALA A 1 94 ? -7.21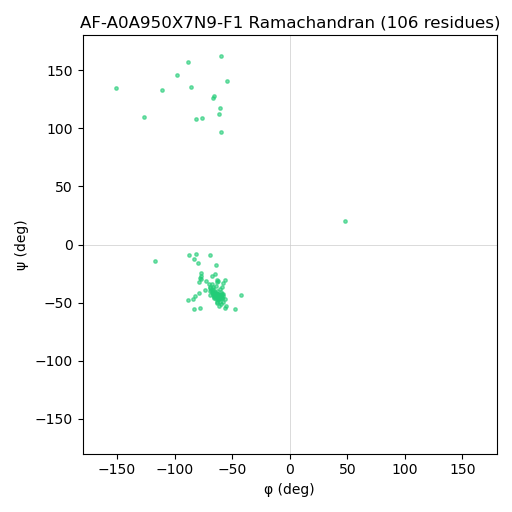5 15.871 8.280 1.00 82.69 94 ALA A O 1
ATOM 719 N N . ALA A 1 95 ? -6.430 14.770 6.489 1.00 76.44 95 ALA A N 1
ATOM 720 C CA . ALA A 1 95 ? -7.444 13.720 6.506 1.00 76.44 95 ALA A CA 1
ATOM 721 C C . ALA A 1 95 ? -7.365 12.874 7.785 1.00 76.44 95 ALA A C 1
ATOM 723 O O . ALA A 1 95 ? -8.389 12.600 8.412 1.00 76.44 95 ALA A O 1
ATOM 724 N N . THR A 1 96 ? -6.154 12.512 8.217 1.00 71.69 96 THR A N 1
ATOM 725 C CA . THR A 1 96 ? -5.935 11.765 9.464 1.00 71.69 96 THR A CA 1
ATOM 726 C C . THR A 1 96 ? -6.400 12.573 10.672 1.00 71.69 96 THR A C 1
ATOM 728 O O . THR A 1 96 ? -7.078 12.034 11.545 1.00 71.69 96 THR A O 1
ATOM 731 N N . PHE A 1 97 ? -6.108 13.876 10.702 1.00 80.19 97 PHE A N 1
ATOM 732 C CA . PHE A 1 97 ? -6.527 14.769 11.780 1.00 80.19 97 PHE A CA 1
ATOM 733 C C . PHE A 1 97 ? -8.050 14.950 11.819 1.00 80.19 97 PHE A C 1
ATOM 735 O O . PHE A 1 97 ? -8.649 14.850 12.888 1.00 80.19 97 PHE A O 1
ATOM 742 N N . ALA A 1 98 ? -8.694 15.136 10.663 1.00 82.12 98 ALA A N 1
ATOM 743 C CA . ALA A 1 98 ? -10.151 15.224 10.556 1.00 82.12 98 ALA A CA 1
ATOM 744 C C . ALA A 1 98 ? -10.837 13.936 11.040 1.00 82.12 98 ALA A C 1
ATOM 746 O O . ALA A 1 98 ? -11.792 13.983 11.816 1.00 82.12 98 ALA A O 1
ATOM 747 N N . ARG A 1 99 ? -10.303 12.776 10.643 1.00 73.56 99 ARG A N 1
ATOM 748 C CA . ARG A 1 99 ? -10.808 11.459 11.052 1.00 73.56 99 ARG A CA 1
ATOM 749 C C . ARG A 1 99 ? -10.596 11.211 12.546 1.00 73.56 99 ARG A C 1
ATOM 751 O O . ARG A 1 99 ? -11.485 10.679 13.206 1.00 73.56 99 ARG A O 1
ATOM 758 N N . ALA A 1 100 ? -9.452 11.630 13.089 1.00 73.12 100 ALA A N 1
ATOM 759 C CA . ALA A 1 100 ? -9.169 11.574 14.521 1.00 73.12 100 ALA A CA 1
ATOM 760 C C . ALA A 1 100 ? -10.110 12.489 15.324 1.00 73.12 100 ALA A C 1
ATOM 762 O O . ALA A 1 100 ? -10.613 12.076 16.369 1.00 73.12 100 ALA A O 1
ATOM 763 N N . TYR A 1 101 ? -10.399 13.693 14.825 1.00 80.81 101 TYR A N 1
ATOM 764 C CA . TYR A 1 101 ? -11.331 14.629 15.454 1.00 80.81 101 TYR A CA 1
ATOM 765 C C . TYR A 1 101 ? -12.770 14.095 15.456 1.00 80.81 101 TYR A C 1
ATOM 767 O O . TYR A 1 101 ? -13.412 14.095 16.498 1.00 80.81 101 TYR A O 1
ATOM 775 N N . GLN A 1 102 ? -13.244 13.534 14.339 1.00 75.81 102 GLN A N 1
ATOM 776 C CA . GLN A 1 102 ? -14.566 12.893 14.269 1.00 75.81 102 GLN A CA 1
ATOM 777 C C . GLN A 1 102 ? -14.674 11.663 15.174 1.00 75.81 102 GLN A C 1
ATOM 779 O O . GLN A 1 102 ? -15.710 11.442 15.788 1.00 75.81 102 GLN A O 1
ATOM 784 N N . SER A 1 103 ? -13.598 10.885 15.325 1.00 62.31 103 SER A N 1
ATOM 785 C CA . SER A 1 103 ? -13.594 9.751 16.259 1.00 62.31 103 SER A CA 1
ATOM 786 C C . SER A 1 103 ? -13.624 10.157 17.738 1.00 62.31 103 SER A C 1
ATOM 788 O O . SER A 1 103 ? -13.790 9.290 18.592 1.00 62.31 103 SER A O 1
ATOM 790 N N . ARG A 1 104 ? -13.458 11.453 18.050 1.00 58.44 104 ARG A N 1
ATOM 791 C CA . ARG A 1 104 ? -13.615 11.988 19.408 1.00 58.44 104 ARG A CA 1
ATOM 792 C C . ARG A 1 104 ? -15.045 12.383 19.758 1.00 58.44 104 ARG A C 1
ATOM 794 O O . ARG A 1 104 ? -15.262 12.658 20.933 1.00 58.44 104 ARG A O 1
ATOM 801 N N . GLU A 1 105 ? -15.993 12.395 18.819 1.00 52.50 105 GLU A N 1
ATOM 802 C CA . GLU A 1 105 ? -17.407 12.508 19.185 1.00 52.50 105 GLU A CA 1
ATOM 803 C C . GLU A 1 105 ? -17.875 11.149 19.727 1.00 52.50 105 GLU A C 1
ATOM 805 O O . GLU A 1 105 ? -17.946 10.174 18.970 1.00 52.50 105 GLU A O 1
ATOM 810 N N . PRO A 1 106 ? -18.124 11.026 21.045 1.00 47.25 106 PRO A N 1
ATOM 811 C CA . PRO A 1 106 ? -18.611 9.790 21.625 1.00 47.25 106 PRO A CA 1
ATOM 812 C C . PRO A 1 106 ? -20.012 9.546 21.077 1.00 47.25 106 PRO A C 1
ATOM 814 O O . PRO A 1 106 ? -20.871 10.423 21.152 1.00 47.25 106 PRO A O 1
ATOM 817 N N . GLN A 1 107 ? -20.231 8.350 20.536 1.00 45.19 107 GLN A N 1
ATOM 818 C CA . GLN A 1 107 ? -21.567 7.832 20.267 1.00 45.19 107 GLN A CA 1
ATOM 819 C C . GLN A 1 107 ? -22.309 7.770 21.610 1.00 45.19 107 GLN A C 1
ATOM 821 O O . GLN A 1 107 ? -22.078 6.851 22.396 1.00 45.19 107 GLN A O 1
ATOM 826 N N . THR A 1 108 ? -23.102 8.799 21.907 1.00 40.56 108 THR A N 1
ATOM 827 C CA . THR A 1 108 ? -24.148 8.765 22.937 1.00 40.56 108 THR A CA 1
ATOM 828 C C . THR A 1 108 ? -25.284 7.862 22.502 1.00 40.56 108 THR A C 1
ATOM 830 O O . THR A 1 108 ? -25.659 7.971 21.310 1.00 40.56 108 THR A O 1
#

Secondary structure (DSSP, 8-state):
-HHHHHHHHHHHHHHHH-S-----HHHHHHHHHIIIIIIIHHHHHHHHHTTTS-HHHHHHHHHHHHHHHHHHHHHHH-----HHHHHHHHHHHHHHHHHHHHTTS---

Mean predicted aligned error: 10.21 Å

Nearest PDB structures (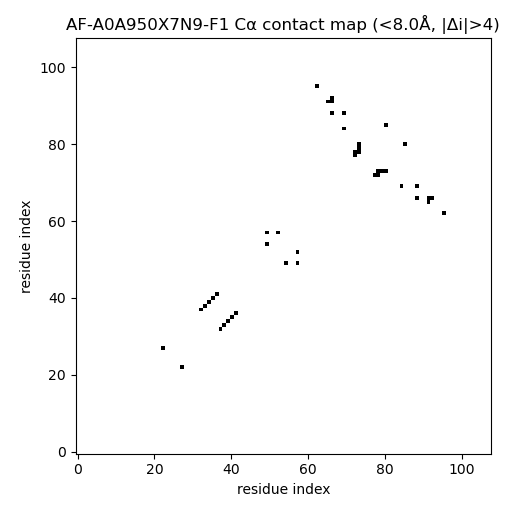foldseek):
  6ha8-assembly1_V  TM=7.381E-01  e=6.254E+00  Bacillus subtilis subsp. subtilis str. 168

Radius of gyration: 18.06 Å; Cα contacts (8 Å, |Δi|>4): 22; chains: 1; bounding box: 41×33×48 Å

Sequence (108 aa):
IVIAGNVIACVVCVPVGFPVSHVAFTDFALLLYLGIFQIGIAYLVLTRSIRHVPGLEAATLLLIEPVFNPFWTWLIHRERPGAPALLGGCIIIAATFARAYQSREPQT

pLDDT: mean 79.37, std 10.35, range [40.56, 93.75]